Protein AF-X0SYQ7-F1 (afdb_monomer_lite)

Foldseek 3Di:
DDDPPPDDDDDDDDPDPLPAWDADPVPRWIARPPPRDTDDPVVVVVVVVVVVVVVVVVVVVVVVVVVVVVVVQWDQDPPPRDTDGDDD

Radius of gyration: 25.63 Å; chains: 1; bounding box: 70×29×61 Å

Structure (mmCIF, N/CA/C/O backbone):
data_AF-X0SYQ7-F1
#
_entry.id   AF-X0SYQ7-F1
#
loop_
_atom_site.group_PDB
_atom_si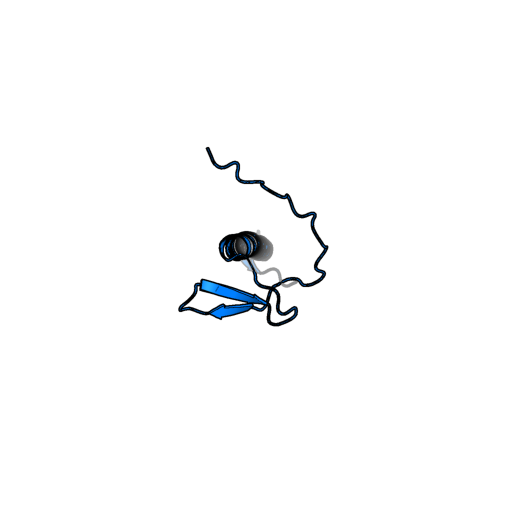te.id
_atom_site.type_symbol
_atom_site.label_atom_id
_atom_site.label_alt_id
_atom_site.label_comp_id
_atom_site.label_asym_id
_atom_site.label_entity_id
_atom_site.label_seq_id
_atom_site.pdbx_PDB_ins_code
_atom_site.Cartn_x
_atom_site.Cartn_y
_atom_site.Cartn_z
_atom_site.occupancy
_atom_site.B_iso_or_equiv
_atom_site.auth_seq_id
_atom_site.auth_comp_id
_atom_site.auth_asym_id
_atom_site.auth_atom_id
_atom_site.pdbx_PDB_model_num
ATOM 1 N N . MET A 1 1 ? 43.054 -1.617 -18.124 1.00 37.72 1 MET A N 1
ATOM 2 C CA . MET A 1 1 ? 42.096 -0.960 -17.210 1.00 37.72 1 MET A CA 1
ATOM 3 C C . MET A 1 1 ? 41.137 -0.173 -18.077 1.00 37.72 1 MET A C 1
ATOM 5 O O . MET A 1 1 ? 41.507 0.894 -18.547 1.00 37.72 1 MET A O 1
ATOM 9 N N . GLU A 1 2 ? 39.974 -0.739 -18.383 1.00 40.88 2 GLU A N 1
ATOM 10 C CA . GLU A 1 2 ? 38.948 -0.021 -19.141 1.00 40.88 2 GLU A CA 1
ATOM 11 C C . GLU A 1 2 ? 38.157 0.859 -18.177 1.00 40.88 2 GLU A C 1
ATOM 13 O O . GLU A 1 2 ? 37.632 0.395 -17.164 1.00 40.88 2 GLU A O 1
ATOM 18 N N . VAL A 1 3 ? 38.162 2.158 -18.457 1.00 49.69 3 VAL A N 1
ATOM 19 C CA . VAL A 1 3 ? 37.471 3.170 -17.666 1.00 49.69 3 VAL A CA 1
ATOM 20 C C . VAL A 1 3 ? 36.011 3.153 -18.113 1.00 49.69 3 VAL A C 1
ATOM 22 O O . VAL A 1 3 ? 35.708 3.493 -19.253 1.00 49.69 3 VAL A O 1
ATOM 25 N N . ILE A 1 4 ? 35.102 2.705 -17.246 1.00 54.25 4 ILE A N 1
ATOM 26 C CA . ILE A 1 4 ? 33.665 2.753 -17.530 1.00 54.25 4 ILE A CA 1
ATOM 27 C C . ILE A 1 4 ? 33.198 4.185 -17.256 1.00 54.25 4 ILE A C 1
ATOM 29 O O . ILE A 1 4 ? 33.033 4.588 -16.105 1.00 54.25 4 ILE A O 1
ATOM 33 N N . ASP A 1 5 ? 33.001 4.963 -18.319 1.00 39.94 5 ASP A N 1
ATOM 34 C CA . ASP A 1 5 ? 32.415 6.302 -18.257 1.00 39.94 5 ASP A CA 1
ATOM 35 C C . ASP A 1 5 ? 30.951 6.231 -17.786 1.00 39.94 5 ASP A C 1
ATOM 37 O O . ASP A 1 5 ? 30.025 5.969 -18.560 1.00 39.94 5 ASP A O 1
ATOM 41 N N . ILE A 1 6 ? 30.712 6.494 -16.499 1.00 57.75 6 ILE A N 1
ATOM 42 C CA . ILE A 1 6 ? 29.356 6.600 -15.948 1.00 57.75 6 ILE A CA 1
ATOM 43 C C . ILE A 1 6 ? 28.795 7.982 -16.301 1.00 57.75 6 ILE A C 1
ATOM 45 O O . ILE A 1 6 ? 28.927 8.955 -15.557 1.00 57.75 6 ILE A O 1
ATOM 49 N N . LYS A 1 7 ? 28.124 8.082 -17.451 1.00 56.56 7 LYS A N 1
ATOM 50 C CA . LYS A 1 7 ? 27.346 9.275 -17.810 1.00 56.56 7 LYS A CA 1
ATOM 51 C C . LYS A 1 7 ? 26.059 9.325 -16.982 1.00 56.56 7 LYS A C 1
ATOM 53 O O . LYS A 1 7 ? 25.093 8.615 -17.252 1.00 56.56 7 LYS A O 1
ATOM 58 N N . ILE A 1 8 ? 26.033 10.192 -15.971 1.00 63.06 8 ILE A N 1
ATOM 59 C CA . ILE A 1 8 ? 24.847 10.446 -15.141 1.00 63.06 8 ILE A CA 1
ATOM 60 C C . ILE A 1 8 ? 23.812 11.219 -15.972 1.00 63.06 8 ILE A C 1
ATOM 62 O O . ILE A 1 8 ? 23.976 12.410 -16.243 1.00 63.06 8 ILE A O 1
ATOM 66 N N . ASN A 1 9 ? 22.730 10.548 -16.373 1.00 47.72 9 ASN A N 1
ATOM 67 C CA . ASN A 1 9 ? 21.648 11.172 -17.131 1.00 47.72 9 ASN A CA 1
ATOM 68 C C . ASN A 1 9 ? 20.695 11.946 -16.200 1.00 47.72 9 ASN A C 1
ATOM 70 O O . ASN A 1 9 ? 20.125 11.399 -15.251 1.00 47.72 9 ASN A O 1
ATOM 74 N N . ARG A 1 10 ? 20.543 13.244 -16.476 1.00 50.09 10 ARG A N 1
ATOM 75 C CA . ARG A 1 10 ? 19.712 14.181 -15.713 1.00 50.09 10 ARG A CA 1
ATOM 76 C C . ARG A 1 10 ? 18.229 13.891 -15.964 1.00 50.09 10 ARG A C 1
ATOM 78 O O . ARG A 1 10 ? 17.787 13.727 -17.097 1.00 50.09 10 ARG A O 1
ATOM 85 N N . ARG A 1 11 ? 17.469 13.819 -14.869 1.00 45.47 11 ARG A N 1
ATOM 86 C CA . ARG A 1 11 ? 16.051 13.434 -14.806 1.00 45.47 11 ARG A CA 1
ATOM 87 C C . ARG A 1 11 ? 15.194 14.285 -15.755 1.00 45.47 11 ARG A C 1
ATOM 89 O O . ARG A 1 11 ? 14.971 15.460 -15.481 1.00 45.47 11 ARG A O 1
ATOM 96 N N . LYS A 1 12 ? 14.658 13.682 -16.820 1.00 52.19 12 LYS A N 1
ATOM 97 C CA . LYS A 1 12 ? 13.461 14.206 -17.493 1.00 52.19 12 LYS A CA 1
ATOM 98 C C . LYS A 1 12 ? 12.257 13.891 -16.605 1.00 52.19 12 LYS A C 1
ATOM 100 O O . LYS A 1 12 ? 12.095 12.747 -16.178 1.00 52.19 12 LYS A O 1
ATOM 105 N N . TYR A 1 13 ? 11.472 14.910 -16.270 1.00 48.28 13 TYR A N 1
ATOM 106 C CA . TYR A 1 13 ? 10.259 14.759 -15.471 1.00 48.28 13 TYR A CA 1
ATOM 107 C C . TYR A 1 13 ? 9.156 14.163 -16.360 1.00 48.28 13 TYR A C 1
ATOM 109 O O . TYR A 1 13 ? 8.440 14.869 -17.054 1.00 48.28 13 TYR A O 1
ATOM 117 N N . ASP A 1 14 ? 9.115 12.833 -16.409 1.00 58.47 14 ASP A N 1
ATOM 118 C CA . ASP A 1 14 ? 7.942 12.023 -16.744 1.00 58.47 14 ASP A CA 1
ATOM 119 C C . ASP A 1 14 ? 6.720 12.345 -15.879 1.00 58.47 14 ASP A C 1
ATOM 121 O O . ASP A 1 14 ? 6.634 11.802 -14.781 1.00 58.47 14 ASP A O 1
ATOM 125 N N . ASP A 1 15 ? 5.737 13.104 -16.379 1.00 62.22 15 ASP A N 1
ATOM 126 C CA . ASP A 1 15 ? 4.397 13.228 -15.769 1.00 62.22 15 ASP A CA 1
ATOM 127 C C . ASP A 1 15 ? 3.640 11.885 -15.682 1.00 62.22 15 ASP A C 1
ATOM 129 O O . ASP A 1 15 ? 2.606 11.757 -15.015 1.00 62.22 15 ASP A O 1
ATOM 133 N N . CYS A 1 16 ? 4.150 10.834 -16.331 1.00 69.94 16 CYS A N 1
ATOM 134 C CA . CYS A 1 16 ? 3.585 9.500 -16.223 1.00 69.94 16 CYS A CA 1
ATOM 135 C C . CYS A 1 16 ? 3.862 8.885 -14.840 1.00 69.94 16 CYS A C 1
ATOM 137 O O . CYS A 1 16 ? 5.001 8.650 -14.433 1.00 69.94 16 CYS A O 1
ATOM 139 N N . LYS A 1 17 ? 2.791 8.515 -14.129 1.00 67.75 17 LYS A N 1
ATOM 140 C CA . LYS A 1 17 ? 2.868 7.843 -12.818 1.00 67.75 17 LYS A CA 1
ATOM 141 C C . LYS A 1 17 ? 3.339 6.380 -12.889 1.00 67.75 17 LYS A C 1
ATOM 143 O O . LYS A 1 17 ? 3.472 5.762 -11.838 1.00 67.75 17 LYS A O 1
ATOM 148 N N . HIS A 1 18 ? 3.581 5.835 -14.090 1.00 73.06 18 HIS A N 1
ATOM 149 C CA . HIS A 1 18 ? 4.081 4.471 -14.339 1.00 73.06 18 HIS A CA 1
ATOM 150 C C . HIS A 1 18 ? 3.355 3.384 -13.519 1.00 73.06 18 HIS A C 1
ATOM 152 O O . HIS A 1 18 ? 3.974 2.494 -12.948 1.00 73.06 18 HIS A O 1
ATOM 158 N N . LEU A 1 19 ? 2.027 3.511 -13.410 1.00 68.62 19 LEU A N 1
ATOM 159 C CA . LEU A 1 19 ? 1.185 2.628 -12.591 1.00 68.62 19 LEU A CA 1
ATOM 160 C C . LEU A 1 19 ? 0.743 1.360 -13.329 1.00 68.62 19 LEU A C 1
ATOM 162 O O . LEU A 1 19 ? 0.390 0.375 -12.694 1.00 68.62 19 LEU A O 1
ATOM 166 N N . SER A 1 20 ? 0.706 1.430 -14.657 1.00 76.69 20 SER A N 1
ATOM 167 C CA . SER A 1 20 ? 0.267 0.359 -15.542 1.00 76.69 20 SER A CA 1
ATOM 168 C C . SER A 1 20 ? 1.459 -0.042 -16.394 1.00 76.69 20 SER A C 1
ATOM 170 O O . SER A 1 20 ? 2.046 0.813 -17.070 1.00 76.69 20 SER A O 1
ATOM 172 N N . VAL A 1 21 ? 1.842 -1.311 -16.301 1.00 83.44 21 VAL A N 1
ATOM 173 C CA . VAL A 1 21 ? 3.038 -1.849 -16.942 1.00 83.44 21 VAL A CA 1
ATOM 174 C C . VAL A 1 21 ? 2.737 -3.178 -17.623 1.00 83.44 21 VAL A C 1
ATOM 176 O O . VAL A 1 21 ? 1.878 -3.924 -17.158 1.00 83.44 21 VAL A O 1
ATOM 179 N N . LEU A 1 22 ? 3.439 -3.436 -18.719 1.00 83.62 22 LEU A N 1
ATOM 180 C CA . LEU A 1 22 ? 3.585 -4.742 -19.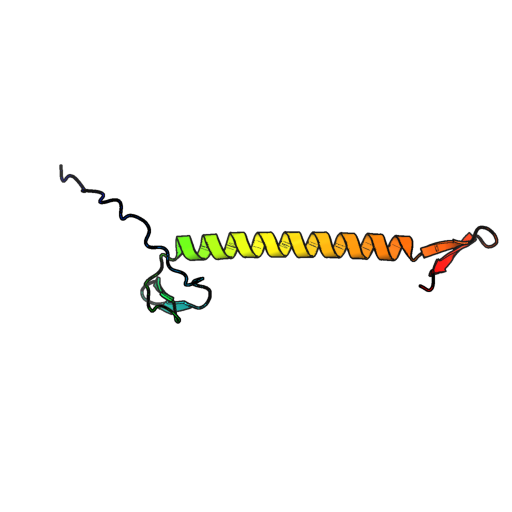345 1.00 83.62 22 LEU A CA 1
ATOM 181 C C . LEU A 1 22 ? 4.888 -5.339 -18.832 1.00 83.62 22 LEU A C 1
ATOM 183 O O . LEU A 1 22 ? 5.891 -4.630 -18.729 1.00 83.62 22 LEU A O 1
ATOM 187 N N . VAL A 1 23 ? 4.846 -6.614 -18.477 1.00 82.50 23 VAL A N 1
ATOM 188 C CA . VAL A 1 23 ? 6.010 -7.370 -18.027 1.00 82.50 23 VAL A CA 1
ATOM 189 C C . VAL A 1 23 ? 6.240 -8.459 -19.055 1.00 82.50 23 VAL A C 1
ATOM 191 O O . VAL A 1 23 ? 5.342 -9.258 -19.307 1.00 82.50 23 VAL A O 1
ATOM 194 N N . ASP A 1 24 ? 7.421 -8.452 -19.655 1.00 82.88 24 ASP A N 1
ATOM 195 C CA . ASP A 1 24 ? 7.916 -9.570 -20.441 1.00 82.88 24 ASP A CA 1
ATOM 196 C C . ASP A 1 24 ? 8.615 -10.540 -19.480 1.00 82.88 24 ASP A C 1
ATOM 198 O O . ASP A 1 24 ? 9.628 -10.201 -18.858 1.00 82.88 24 ASP A O 1
ATOM 202 N N . GLU A 1 25 ? 8.023 -11.718 -19.292 1.00 77.62 25 GLU A N 1
ATOM 203 C CA . GLU A 1 25 ? 8.495 -12.721 -18.332 1.00 77.62 25 GLU A CA 1
ATOM 204 C C . GLU A 1 25 ? 9.791 -13.410 -18.780 1.00 77.62 25 GLU A C 1
ATOM 206 O O . GLU A 1 25 ? 10.544 -13.887 -17.931 1.00 77.62 25 GLU A O 1
ATOM 211 N N . GLU A 1 26 ? 10.085 -13.432 -20.083 1.00 78.81 26 GLU A N 1
ATOM 212 C CA . GLU A 1 26 ? 11.257 -14.128 -20.624 1.00 78.81 26 GLU A CA 1
ATOM 213 C C . GLU A 1 26 ? 12.523 -13.279 -20.501 1.00 78.81 26 GLU A C 1
ATOM 215 O O . GLU A 1 26 ? 13.596 -13.786 -20.169 1.00 78.81 26 GLU A O 1
ATOM 220 N N . TRP A 1 27 ? 12.396 -11.970 -20.720 1.00 70.50 27 TRP A N 1
ATOM 221 C CA . TRP A 1 27 ? 13.537 -11.052 -20.742 1.00 70.50 27 TRP A CA 1
ATOM 222 C C . TRP A 1 27 ? 13.621 -10.132 -19.519 1.00 70.50 27 TRP A C 1
ATOM 224 O O . TRP A 1 27 ? 14.592 -9.388 -19.361 1.00 70.50 27 TRP A O 1
ATOM 234 N N . GLY A 1 28 ? 12.613 -10.163 -18.642 1.00 73.88 28 GLY A N 1
ATOM 235 C CA . GLY A 1 28 ? 12.545 -9.309 -17.454 1.00 73.88 28 GLY A CA 1
ATOM 236 C C . GLY A 1 28 ? 12.402 -7.820 -17.785 1.00 73.88 28 GLY A C 1
ATOM 237 O O . GLY A 1 28 ? 12.679 -6.965 -16.935 1.00 73.88 28 GLY A O 1
ATOM 238 N N . TYR A 1 29 ? 11.991 -7.495 -19.013 1.00 79.94 29 TYR A N 1
ATOM 239 C CA . TYR A 1 29 ? 11.727 -6.126 -19.431 1.00 79.94 29 TYR A CA 1
ATOM 240 C C . TYR A 1 29 ? 10.362 -5.682 -18.930 1.00 79.94 29 TYR A C 1
ATOM 242 O O . TYR A 1 29 ? 9.374 -6.413 -18.974 1.00 79.94 29 TYR A O 1
ATOM 250 N N . ILE A 1 30 ? 10.314 -4.447 -18.440 1.00 84.50 30 ILE A N 1
ATOM 251 C CA . ILE A 1 30 ? 9.072 -3.832 -18.000 1.00 84.50 30 ILE A CA 1
ATOM 252 C C . ILE A 1 30 ? 8.866 -2.560 -18.792 1.00 84.50 30 ILE A C 1
ATOM 254 O O . ILE A 1 30 ? 9.708 -1.666 -18.773 1.00 84.50 30 ILE A O 1
ATOM 258 N N . GLU A 1 31 ? 7.717 -2.448 -19.436 1.00 83.88 31 GLU A N 1
ATOM 259 C CA . GLU A 1 31 ? 7.337 -1.271 -20.201 1.00 83.88 31 GLU A CA 1
ATOM 260 C C . GLU A 1 31 ? 6.087 -0.639 -19.614 1.00 83.88 31 GLU A C 1
ATOM 262 O O . GLU A 1 31 ? 5.152 -1.315 -19.196 1.00 83.88 31 GLU A O 1
ATOM 267 N N . CYS A 1 32 ? 6.020 0.686 -19.584 1.00 82.19 32 CYS A N 1
ATOM 268 C CA . CYS A 1 32 ? 4.784 1.345 -19.193 1.00 82.19 32 CYS A CA 1
ATOM 269 C C . CYS A 1 32 ? 3.797 1.415 -20.355 1.00 82.19 32 CYS A C 1
ATOM 271 O O . CYS A 1 32 ? 4.091 2.027 -21.377 1.00 82.19 32 CYS A O 1
ATOM 273 N N . THR A 1 33 ? 2.569 0.938 -20.146 1.00 79.12 33 THR A N 1
ATOM 274 C CA . THR A 1 33 ? 1.514 0.960 -21.176 1.00 79.12 33 THR A CA 1
ATOM 275 C C . THR A 1 33 ? 1.110 2.363 -21.625 1.00 79.12 33 THR A C 1
ATOM 277 O O . THR A 1 33 ? 0.537 2.525 -22.695 1.00 79.12 33 THR A O 1
ATOM 280 N N . LYS A 1 34 ? 1.369 3.391 -20.806 1.00 76.69 34 LYS A N 1
ATOM 281 C CA . LYS A 1 34 ? 0.944 4.771 -21.087 1.00 76.69 34 LYS A CA 1
ATOM 282 C C . LYS A 1 34 ? 1.994 5.607 -21.802 1.00 76.69 34 LYS A C 1
ATOM 284 O O . LYS A 1 34 ? 1.634 6.486 -22.570 1.00 76.69 34 LYS A O 1
ATOM 289 N N . CYS A 1 35 ? 3.272 5.390 -21.503 1.00 78.69 35 CYS A N 1
ATOM 290 C CA . CYS A 1 35 ? 4.361 6.182 -22.081 1.00 78.69 35 CYS A CA 1
ATOM 291 C C . CYS A 1 35 ? 5.321 5.357 -22.945 1.00 78.69 35 CYS A C 1
ATOM 293 O O . CYS A 1 35 ? 6.251 5.934 -23.499 1.00 78.69 35 CYS A O 1
ATOM 295 N N . GLY A 1 36 ? 5.134 4.035 -23.033 1.00 77.06 36 GLY A N 1
ATOM 296 C CA . GLY A 1 36 ? 5.989 3.123 -23.801 1.00 77.06 36 GLY A CA 1
ATOM 297 C C . GLY A 1 36 ? 7.433 3.052 -23.298 1.00 77.06 36 GLY A C 1
ATOM 298 O O . GLY A 1 36 ? 8.307 2.531 -23.981 1.00 77.06 36 GLY A O 1
ATOM 299 N N . LYS A 1 37 ? 7.729 3.625 -22.124 1.00 81.62 37 LYS A N 1
ATOM 300 C CA . LYS A 1 37 ? 9.095 3.662 -21.600 1.00 81.62 37 LYS A CA 1
ATOM 301 C C . LYS A 1 37 ? 9.447 2.356 -20.926 1.00 81.62 37 LYS A C 1
ATOM 303 O O . LYS A 1 37 ? 8.678 1.866 -20.099 1.00 81.62 37 LYS A O 1
ATOM 308 N N . HIS A 1 38 ? 10.660 1.900 -21.206 1.00 83.06 38 HIS A N 1
ATOM 309 C CA . HIS A 1 38 ? 11.303 0.842 -20.453 1.00 83.06 38 HIS A CA 1
ATOM 310 C C . HIS A 1 38 ? 11.611 1.330 -19.038 1.00 83.06 38 HIS A C 1
ATOM 312 O O . HIS A 1 38 ? 12.181 2.407 -18.824 1.00 83.06 38 HIS A O 1
ATOM 318 N N . LEU A 1 39 ? 11.199 0.533 -18.067 1.00 82.38 39 LEU A N 1
ATOM 319 C CA . LEU A 1 39 ? 11.347 0.779 -16.651 1.00 82.38 39 LEU A CA 1
ATOM 320 C C . LEU A 1 39 ? 12.336 -0.211 -16.060 1.00 82.38 39 LEU A C 1
ATOM 322 O O . LEU A 1 39 ? 12.384 -1.380 -16.418 1.00 82.38 39 LEU A O 1
ATOM 326 N N . ASP A 1 40 ? 13.093 0.286 -15.093 1.00 84.38 40 ASP A N 1
ATOM 327 C CA . ASP A 1 40 ? 13.924 -0.538 -14.231 1.00 84.38 40 ASP A CA 1
ATOM 328 C C . ASP A 1 40 ? 13.017 -1.325 -13.259 1.00 84.38 40 ASP A C 1
ATOM 330 O O . ASP A 1 40 ? 12.278 -0.692 -12.484 1.00 84.38 40 ASP A O 1
ATOM 334 N N . PRO A 1 41 ? 13.060 -2.671 -13.276 1.00 84.12 41 PRO A N 1
ATOM 335 C CA . PRO A 1 41 ? 12.191 -3.501 -12.447 1.00 84.12 41 PRO A CA 1
ATOM 336 C C . PRO A 1 41 ? 12.356 -3.257 -10.950 1.00 84.12 41 PRO A C 1
ATOM 338 O O . PRO A 1 41 ? 11.368 -3.143 -10.225 1.00 84.12 41 PRO A O 1
ATOM 341 N N . ILE A 1 42 ? 13.593 -3.092 -10.478 1.00 85.62 42 ILE A N 1
ATOM 342 C CA . ILE A 1 42 ? 13.893 -2.882 -9.058 1.00 85.62 42 ILE A CA 1
ATOM 343 C C . ILE A 1 42 ? 13.341 -1.528 -8.608 1.00 85.62 42 ILE A C 1
ATOM 34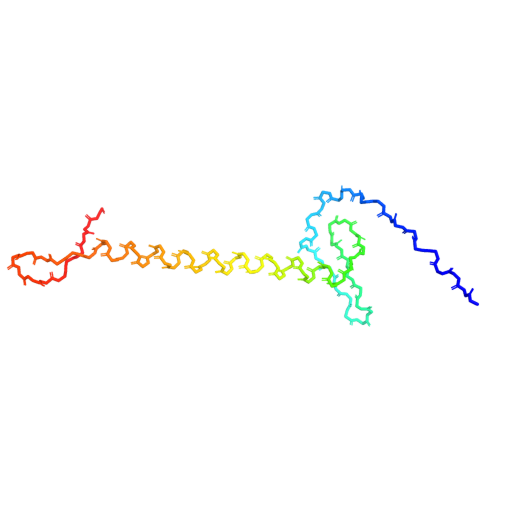5 O O . ILE A 1 42 ? 12.715 -1.420 -7.550 1.00 85.62 42 ILE A O 1
ATOM 349 N N . LYS A 1 43 ? 13.504 -0.484 -9.430 1.00 82.88 43 LYS A N 1
ATOM 350 C CA . LYS A 1 43 ? 12.932 0.838 -9.128 1.00 82.88 43 LYS A CA 1
ATOM 351 C C . LYS A 1 43 ? 11.406 0.815 -9.113 1.00 82.88 43 LYS A C 1
ATOM 353 O O . LYS A 1 43 ? 10.805 1.517 -8.295 1.00 82.88 43 LYS A O 1
ATOM 358 N N . LEU A 1 44 ? 10.774 0.049 -10.002 1.00 84.75 44 LEU A N 1
ATOM 359 C CA . LEU A 1 44 ? 9.322 -0.109 -10.009 1.00 84.75 44 LEU A CA 1
ATOM 360 C C . LEU A 1 44 ? 8.838 -0.851 -8.758 1.00 84.75 44 LEU A C 1
ATOM 362 O O . LEU A 1 44 ? 7.936 -0.361 -8.078 1.00 84.75 44 LEU A O 1
ATOM 366 N N . LEU A 1 45 ? 9.478 -1.969 -8.409 1.00 85.75 45 LEU A N 1
ATOM 367 C CA . LEU A 1 45 ? 9.169 -2.743 -7.207 1.00 85.75 45 LEU A CA 1
ATOM 368 C C . LEU A 1 45 ? 9.305 -1.899 -5.940 1.00 85.75 45 LEU A C 1
ATOM 370 O O . LEU A 1 45 ? 8.399 -1.893 -5.111 1.00 85.75 45 LEU A O 1
ATOM 374 N N . HIS A 1 46 ? 10.373 -1.107 -5.822 1.00 87.69 46 HIS A N 1
ATOM 375 C CA . HIS A 1 46 ? 10.544 -0.192 -4.695 1.00 87.69 46 HIS A CA 1
ATOM 376 C C . HIS A 1 46 ? 9.385 0.815 -4.593 1.00 87.69 46 HIS A C 1
ATOM 378 O O . HIS A 1 46 ? 8.833 1.028 -3.513 1.00 87.69 46 HIS A O 1
ATOM 384 N N . LYS A 1 47 ? 8.959 1.416 -5.715 1.00 84.69 47 LYS A N 1
ATOM 385 C CA . LYS A 1 47 ? 7.802 2.331 -5.729 1.00 84.69 47 LYS A CA 1
ATOM 386 C C . LYS A 1 47 ? 6.514 1.637 -5.286 1.00 84.69 47 LYS A C 1
ATOM 388 O O . LYS A 1 47 ? 5.740 2.227 -4.530 1.00 84.69 47 LYS A O 1
ATOM 393 N N . ILE A 1 48 ? 6.283 0.408 -5.747 1.00 86.50 48 ILE A N 1
ATOM 394 C CA . ILE A 1 48 ? 5.113 -0.390 -5.364 1.00 86.50 48 ILE A CA 1
ATOM 395 C C . ILE A 1 48 ? 5.157 -0.697 -3.866 1.00 86.50 48 ILE A C 1
ATOM 397 O O . ILE A 1 48 ? 4.175 -0.432 -3.176 1.00 86.50 48 ILE A O 1
ATOM 401 N N . ALA A 1 49 ? 6.294 -1.167 -3.352 1.00 87.75 49 ALA A N 1
ATOM 402 C CA . ALA A 1 49 ? 6.474 -1.505 -1.944 1.00 87.75 49 ALA A CA 1
ATOM 403 C C . ALA A 1 49 ? 6.227 -0.298 -1.025 1.00 87.75 49 ALA A C 1
ATOM 405 O O . ALA A 1 49 ? 5.465 -0.397 -0.065 1.00 87.75 49 ALA A O 1
ATOM 406 N N . VAL A 1 50 ? 6.787 0.873 -1.352 1.00 86.50 50 VAL A N 1
ATOM 407 C CA . VAL A 1 50 ? 6.554 2.113 -0.588 1.00 86.50 50 VAL A CA 1
ATOM 408 C C . VAL A 1 50 ? 5.070 2.483 -0.577 1.00 86.50 50 VAL A C 1
ATOM 410 O O . VAL A 1 50 ? 4.517 2.820 0.472 1.00 86.50 50 VAL A O 1
ATOM 413 N N . LYS A 1 51 ? 4.399 2.386 -1.731 1.00 85.94 51 LYS A N 1
ATOM 414 C CA . LYS A 1 51 ? 2.968 2.686 -1.835 1.00 85.94 51 LYS A CA 1
ATOM 415 C C . LYS A 1 51 ? 2.122 1.700 -1.027 1.00 85.94 51 LYS A C 1
ATOM 417 O O . LYS A 1 51 ? 1.222 2.128 -0.309 1.00 85.94 51 LYS A O 1
ATOM 422 N N . GLN A 1 52 ? 2.411 0.405 -1.124 1.00 87.56 52 GLN A N 1
ATOM 423 C CA . GLN A 1 52 ? 1.727 -0.637 -0.356 1.00 87.56 52 GLN A CA 1
ATOM 424 C C . GLN A 1 52 ? 1.913 -0.441 1.148 1.00 87.56 52 GLN A C 1
ATOM 426 O O . GLN A 1 52 ? 0.945 -0.531 1.897 1.00 87.56 52 GLN A O 1
ATOM 431 N N . ASN A 1 53 ? 3.125 -0.099 1.585 1.00 88.94 53 ASN A N 1
ATOM 432 C CA . ASN A 1 53 ? 3.401 0.184 2.986 1.00 88.94 53 ASN A CA 1
ATOM 433 C C . ASN A 1 53 ? 2.532 1.344 3.498 1.00 88.94 53 ASN A C 1
ATOM 435 O O . ASN A 1 53 ? 1.841 1.205 4.505 1.00 88.94 53 ASN A O 1
ATOM 439 N N . GLY A 1 54 ? 2.471 2.453 2.750 1.00 87.19 54 GLY A N 1
ATOM 440 C CA . GLY A 1 54 ? 1.598 3.584 3.079 1.00 87.19 54 GLY A CA 1
ATOM 441 C C . GLY A 1 54 ? 0.114 3.207 3.165 1.00 87.19 54 GLY A C 1
ATOM 442 O O . GLY A 1 54 ? -0.580 3.645 4.081 1.00 87.19 54 GLY A O 1
ATOM 443 N N . LEU A 1 55 ? -0.372 2.349 2.260 1.00 87.62 55 LEU A N 1
ATOM 444 C CA . LEU A 1 55 ? -1.746 1.837 2.308 1.00 87.62 55 LEU A CA 1
ATOM 445 C C . LEU A 1 55 ? -1.996 0.973 3.550 1.00 87.62 55 LEU A C 1
ATOM 447 O O . LEU A 1 55 ? -3.021 1.144 4.206 1.00 87.62 55 LEU A O 1
ATOM 451 N N . ASN A 1 56 ? -1.056 0.097 3.909 1.00 90.12 56 ASN A N 1
ATOM 452 C CA . ASN A 1 56 ? -1.160 -0.736 5.107 1.00 90.12 56 ASN A CA 1
ATOM 453 C C . ASN A 1 56 ? -1.228 0.116 6.379 1.00 90.12 56 ASN A C 1
ATOM 455 O O . ASN A 1 56 ? -2.109 -0.113 7.206 1.00 90.12 56 ASN A O 1
ATOM 459 N N . PHE A 1 57 ? -0.376 1.140 6.499 1.00 90.25 57 PHE A N 1
ATOM 460 C CA . PHE A 1 57 ? -0.444 2.109 7.599 1.00 90.25 57 PHE A CA 1
ATOM 461 C C . PHE A 1 57 ? -1.773 2.879 7.630 1.00 90.25 57 PHE A C 1
ATOM 463 O O . PHE A 1 57 ? -2.335 3.126 8.697 1.00 90.25 57 PHE A O 1
ATOM 470 N N . GLY A 1 58 ? -2.311 3.244 6.463 1.00 91.06 58 GLY A N 1
ATOM 471 C CA . GLY A 1 58 ? -3.633 3.863 6.370 1.00 91.06 58 GLY A CA 1
ATOM 472 C C . GLY A 1 58 ? -4.737 2.940 6.891 1.00 91.06 58 GLY A C 1
ATOM 473 O O . GLY A 1 58 ? -5.570 3.356 7.694 1.00 91.06 58 GLY A O 1
ATOM 474 N N . ILE A 1 59 ? -4.715 1.666 6.493 1.00 93.75 59 ILE A N 1
ATOM 475 C CA . ILE A 1 59 ? -5.690 0.658 6.930 1.00 93.75 59 ILE A CA 1
ATOM 476 C C . ILE A 1 59 ? -5.604 0.420 8.439 1.00 93.75 59 ILE A C 1
ATOM 478 O O . ILE A 1 59 ? -6.642 0.329 9.097 1.00 93.75 59 ILE A O 1
ATOM 482 N N . THR A 1 60 ? -4.401 0.312 9.009 1.00 94.31 60 THR A N 1
ATOM 483 C CA . THR A 1 60 ? -4.246 0.120 10.460 1.00 94.31 60 THR A CA 1
ATOM 484 C C . THR A 1 60 ? -4.789 1.319 11.234 1.00 94.31 60 THR A C 1
ATOM 486 O O . THR A 1 60 ? -5.591 1.132 12.148 1.00 94.31 60 THR A O 1
ATOM 489 N N . SER A 1 61 ? -4.470 2.541 10.804 1.00 93.94 61 SER A N 1
ATOM 490 C CA . SER A 1 61 ? -4.998 3.774 11.402 1.00 93.94 61 SER A CA 1
ATOM 491 C C . SER A 1 61 ? -6.530 3.872 11.316 1.00 93.94 61 SER A C 1
ATOM 493 O O . SER A 1 61 ? -7.200 4.219 12.296 1.00 93.94 61 SER A O 1
ATOM 495 N N . LEU A 1 62 ? -7.119 3.490 10.175 1.00 94.25 62 LEU A N 1
ATOM 496 C CA . LEU A 1 62 ? -8.576 3.432 10.000 1.00 94.25 62 LEU A CA 1
ATOM 497 C C . LEU A 1 62 ? -9.229 2.418 10.9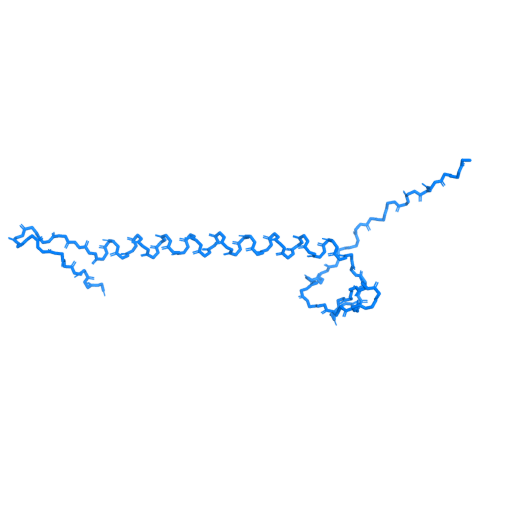49 1.00 94.25 62 LEU A C 1
ATOM 499 O O . LEU A 1 62 ? -10.241 2.713 11.584 1.00 94.25 62 LEU A O 1
ATOM 503 N N . LYS A 1 63 ? -8.631 1.235 11.112 1.00 95.00 63 LYS A N 1
ATOM 504 C CA . LYS A 1 63 ? -9.119 0.230 12.071 1.00 95.00 63 LYS A CA 1
ATOM 505 C C . LYS A 1 63 ? -9.067 0.742 13.510 1.00 95.00 63 LYS A C 1
ATOM 507 O O . LYS A 1 63 ? -10.000 0.518 14.280 1.00 95.00 63 LYS A O 1
ATOM 512 N N . GLU A 1 64 ? -8.009 1.456 13.882 1.00 93.94 64 GLU A N 1
ATOM 513 C CA . GLU A 1 64 ? -7.895 2.059 15.212 1.00 93.94 64 GLU A CA 1
ATOM 514 C C . GLU A 1 64 ? -8.935 3.154 15.456 1.00 93.94 64 GLU A C 1
ATOM 516 O O . GLU A 1 64 ? -9.502 3.238 16.548 1.00 93.94 64 GLU A O 1
ATOM 521 N N . THR A 1 65 ? -9.209 3.990 14.454 1.00 92.75 65 THR A N 1
ATOM 522 C CA . THR A 1 65 ? -10.242 5.031 14.556 1.00 92.75 65 THR A CA 1
ATOM 523 C C . THR A 1 65 ? -11.635 4.429 14.658 1.00 92.75 65 THR A C 1
ATOM 525 O O . THR A 1 65 ? -12.392 4.853 15.531 1.00 92.75 65 THR A O 1
ATOM 528 N N . ILE A 1 66 ? -11.946 3.391 13.877 1.00 92.56 66 ILE A N 1
ATOM 529 C CA . ILE A 1 66 ? -13.196 2.628 14.011 1.00 92.56 66 ILE A CA 1
ATOM 530 C C . ILE A 1 66 ? -13.331 2.079 15.434 1.00 92.56 66 ILE A C 1
ATOM 532 O O . ILE A 1 66 ? -14.338 2.329 16.089 1.00 92.56 66 ILE A O 1
ATOM 536 N N . LYS A 1 67 ? -12.290 1.435 15.976 1.00 89.44 67 LYS A N 1
ATOM 537 C CA . LYS A 1 67 ? -12.310 0.902 17.348 1.00 89.44 67 LYS A CA 1
ATOM 538 C C . LYS A 1 67 ? -12.545 1.992 18.400 1.00 89.44 67 LYS A C 1
ATOM 540 O O . LYS A 1 67 ? -13.287 1.792 19.361 1.00 89.44 67 LYS A O 1
A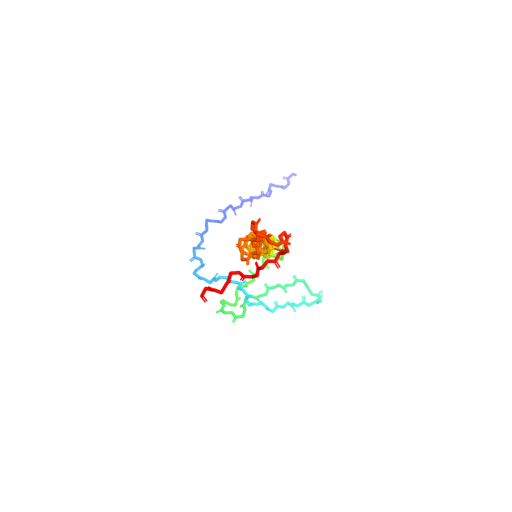TOM 545 N N . LYS A 1 68 ? -11.929 3.168 18.235 1.00 88.75 68 LYS A N 1
ATOM 546 C CA . LYS A 1 68 ? -12.152 4.325 19.121 1.00 88.75 68 LYS A CA 1
ATOM 547 C C . LYS A 1 68 ? -13.594 4.833 19.034 1.00 88.75 68 LYS A C 1
ATOM 549 O O . LYS A 1 68 ? -14.174 5.149 20.070 1.00 88.75 68 LYS A O 1
ATOM 554 N N . LEU A 1 69 ? -14.169 4.897 17.834 1.00 87.44 69 LEU A N 1
ATOM 555 C CA . LEU A 1 69 ? -15.565 5.285 17.625 1.00 87.44 69 LEU A CA 1
ATOM 556 C C . LEU A 1 69 ? -16.526 4.264 18.241 1.00 87.44 69 LEU A C 1
ATOM 558 O O . LEU A 1 69 ? -17.411 4.654 18.994 1.00 87.44 69 LEU A O 1
ATOM 562 N N . GLU A 1 70 ? -16.306 2.968 18.021 1.00 84.69 70 GLU A N 1
ATOM 563 C CA . GLU A 1 70 ? -17.107 1.898 18.626 1.00 84.69 70 GLU A CA 1
ATOM 564 C C . GLU A 1 70 ? -17.086 1.941 20.157 1.00 84.69 70 GLU A C 1
ATOM 566 O O . GLU A 1 70 ? -18.121 1.740 20.792 1.00 84.69 70 GLU A O 1
ATOM 571 N N . ASN A 1 71 ? -15.929 2.237 20.755 1.00 81.69 71 ASN A N 1
ATOM 572 C CA . ASN A 1 71 ? -15.814 2.405 22.201 1.00 81.69 71 ASN A CA 1
ATOM 573 C C . ASN A 1 71 ? -16.578 3.636 22.698 1.00 81.69 71 ASN A C 1
ATOM 575 O O . ASN A 1 71 ? -17.240 3.555 23.725 1.00 81.69 71 ASN A O 1
ATOM 579 N N . ARG A 1 72 ? -16.523 4.765 21.978 1.00 79.81 72 ARG A N 1
ATOM 580 C CA . ARG A 1 72 ? -17.295 5.972 22.332 1.00 79.81 72 ARG A CA 1
ATOM 581 C C . ARG A 1 72 ? -18.795 5.753 22.200 1.00 79.81 72 ARG A C 1
ATOM 583 O O . ARG A 1 72 ? -19.550 6.258 23.019 1.00 79.81 72 ARG A O 1
ATOM 590 N N . LEU A 1 73 ? -19.214 4.971 21.207 1.00 79.44 73 LEU A N 1
ATOM 591 C CA . LEU A 1 73 ? -20.608 4.594 21.010 1.00 79.44 73 LEU A CA 1
ATOM 592 C C . LEU A 1 73 ? -21.142 3.682 22.116 1.00 79.44 73 LEU A C 1
ATOM 594 O O . LEU A 1 73 ? -22.337 3.425 22.120 1.00 79.44 73 LEU A O 1
ATOM 598 N N . ARG A 1 74 ? -20.321 3.165 23.037 1.00 75.62 74 ARG A N 1
ATOM 599 C CA . ARG A 1 74 ? -20.786 2.314 24.138 1.00 75.62 74 ARG A CA 1
ATOM 600 C C . ARG A 1 74 ? -20.487 2.968 25.480 1.00 75.62 74 ARG A C 1
ATOM 602 O O . ARG A 1 74 ? -19.333 3.095 25.871 1.00 75.62 74 ARG A O 1
ATOM 609 N N . THR A 1 75 ? -21.525 3.316 26.228 1.00 79.06 75 THR A N 1
ATOM 610 C CA . THR A 1 75 ? -21.397 3.887 27.575 1.00 79.06 75 THR A CA 1
ATOM 611 C C . THR A 1 75 ? -22.022 2.968 28.613 1.00 79.06 75 THR A C 1
ATOM 613 O O . THR A 1 75 ? -23.022 2.296 28.361 1.00 79.06 75 THR A O 1
ATOM 616 N N . LYS A 1 76 ? -21.419 2.904 29.803 1.00 76.38 76 LYS A N 1
ATOM 617 C CA . LYS A 1 76 ? -21.993 2.166 30.931 1.00 76.38 76 LYS A CA 1
ATOM 618 C C . LYS A 1 76 ? -23.104 3.011 31.547 1.00 76.38 76 LYS A C 1
ATOM 620 O O . LYS A 1 76 ? -22.859 4.143 31.957 1.00 76.38 76 LYS A O 1
ATOM 625 N N . CYS A 1 77 ? -24.315 2.472 31.628 1.00 79.31 77 CYS A N 1
ATOM 626 C CA . CYS A 1 77 ? -25.415 3.141 32.308 1.00 79.31 77 CYS A CA 1
ATOM 627 C C . CYS A 1 77 ? -25.095 3.268 33.805 1.00 79.31 77 CYS A C 1
ATOM 629 O O . CYS A 1 77 ? -24.812 2.266 34.463 1.00 79.31 77 CYS A O 1
ATOM 631 N N . GLN A 1 78 ? -25.171 4.482 34.353 1.00 76.69 78 GLN A N 1
ATOM 632 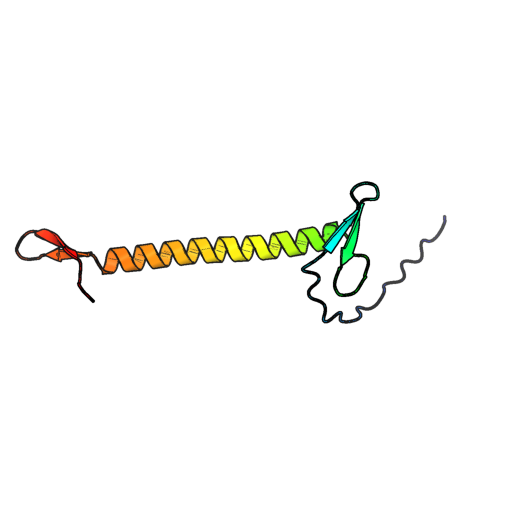C CA . GLN A 1 78 ? -24.934 4.720 35.782 1.00 76.69 78 GLN A CA 1
ATOM 633 C C . GLN A 1 78 ? -26.018 4.095 36.673 1.00 76.69 78 GLN A C 1
ATOM 635 O O . GLN A 1 78 ? -25.736 3.734 37.808 1.00 76.69 78 GLN A O 1
ATOM 640 N N . HIS A 1 79 ? -27.236 3.917 36.152 1.00 79.50 79 HIS A N 1
ATOM 641 C CA . HIS A 1 79 ? -28.355 3.381 36.921 1.00 79.50 79 HIS A CA 1
ATOM 642 C C . HIS A 1 79 ? -28.378 1.845 36.973 1.00 79.50 79 HIS A C 1
ATOM 644 O O . HIS A 1 79 ? -28.581 1.275 38.041 1.00 79.50 79 HIS A O 1
ATOM 650 N N . CYS A 1 80 ? -28.167 1.163 35.840 1.00 81.94 80 CYS A N 1
ATOM 651 C CA . CYS A 1 80 ? -28.290 -0.299 35.753 1.00 81.94 80 CYS A CA 1
ATOM 652 C C . CYS A 1 80 ? -26.966 -1.035 35.489 1.00 81.94 80 CYS A C 1
ATOM 654 O O . CYS A 1 80 ? -26.949 -2.262 35.418 1.00 81.94 80 CYS A O 1
ATOM 656 N N . GLY A 1 81 ? -25.857 -0.314 35.295 1.00 79.56 81 GLY A N 1
ATOM 657 C CA . GLY A 1 81 ? -24.521 -0.882 35.093 1.00 79.56 81 GLY A CA 1
ATOM 658 C C . GLY A 1 81 ? -24.292 -1.599 33.755 1.00 79.56 81 GLY A C 1
ATOM 659 O O . GLY A 1 81 ? -23.166 -2.025 33.494 1.00 79.56 81 GLY A O 1
ATOM 660 N N . LYS A 1 82 ? -25.315 -1.731 32.901 1.00 83.56 82 LYS A N 1
ATOM 661 C CA . LYS A 1 82 ? -25.219 -2.360 31.573 1.00 83.56 82 LYS A CA 1
ATOM 662 C C . LYS A 1 82 ? -24.562 -1.417 30.558 1.00 83.56 82 LYS A C 1
ATOM 664 O O . LYS A 1 82 ? -24.650 -0.199 30.691 1.00 83.56 82 LYS A O 1
ATOM 669 N N . MET A 1 83 ? -23.906 -1.985 29.544 1.00 81.88 83 MET A N 1
ATOM 670 C CA . MET A 1 83 ? -23.362 -1.225 28.412 1.00 81.88 83 MET A CA 1
ATOM 671 C C . MET A 1 83 ? -24.484 -0.902 27.422 1.00 81.88 83 MET A C 1
ATOM 673 O O . MET A 1 83 ? -25.134 -1.815 26.913 1.00 81.88 83 MET A O 1
ATOM 677 N N . THR A 1 84 ? -24.681 0.378 27.124 1.00 75.44 84 THR A N 1
ATOM 678 C CA . THR A 1 84 ? -25.714 0.875 26.210 1.00 75.44 84 THR A CA 1
ATOM 679 C C . THR A 1 84 ? -25.049 1.518 24.998 1.00 75.44 84 THR A C 1
ATOM 681 O O . THR A 1 84 ? -24.013 2.170 25.131 1.00 75.44 84 THR A O 1
ATOM 684 N N . LYS A 1 85 ? -25.624 1.329 23.805 1.00 75.88 85 LYS A N 1
ATOM 685 C CA . LYS A 1 85 ? -25.182 2.061 22.614 1.00 75.88 85 LYS A CA 1
ATOM 686 C C . LYS A 1 85 ? -25.725 3.493 22.656 1.00 75.88 85 LYS A C 1
ATOM 688 O O . LYS A 1 85 ? -26.900 3.682 22.957 1.00 75.88 85 LYS A O 1
ATOM 693 N N . ILE A 1 86 ? -24.890 4.477 22.343 1.00 72.25 86 ILE A N 1
ATOM 694 C CA . ILE A 1 86 ? -25.325 5.843 22.054 1.00 72.25 86 ILE A CA 1
ATOM 695 C C . ILE A 1 86 ? -25.919 5.818 20.643 1.00 72.25 86 ILE A C 1
ATOM 697 O O . ILE A 1 86 ? -25.208 5.501 19.691 1.00 72.25 86 ILE A O 1
ATOM 701 N N . ASN A 1 87 ? -27.211 6.115 20.508 1.00 59.59 87 ASN A N 1
ATOM 702 C CA . ASN A 1 87 ? -27.785 6.426 19.201 1.00 59.59 87 ASN A CA 1
ATOM 703 C C . ASN A 1 87 ? -27.370 7.860 18.855 1.00 59.59 87 ASN A C 1
ATOM 705 O O . ASN A 1 87 ? -27.718 8.784 19.590 1.00 59.59 87 ASN A O 1
ATOM 709 N N . CYS A 1 88 ? -26.577 8.014 17.797 1.00 50.25 88 CYS A N 1
ATOM 710 C CA . CYS A 1 88 ? -26.224 9.303 17.207 1.00 50.25 88 CYS A CA 1
ATOM 711 C C . CYS A 1 88 ? -27.154 9.599 16.035 1.00 50.25 88 CYS A C 1
ATOM 713 O O . CYS A 1 88 ? -27.468 8.632 15.303 1.00 50.25 88 CYS A O 1
#

Sequence (88 aa):
MEVIDIKINRRKYDDCKHLSVLVDEEWGYIECTKCGKHLDPIKLLHKIAVKQNGLNFGITSLKETIKKLENRLRTKCQHCGKMTKINC

pLDDT: mean 76.83, std 14.12, range [37.72, 95.0]

Secondary structure (DSSP, 8-state):
-------------------SEEE-TTT--EEETTT--EE-HHHHHHHHHHHHHHHHHHHHHHHHHHHHHHHHTEEE-TTT--EEE---

Organism: NCBI:txid412755